Protein AF-A0A954M1B8-F1 (afdb_monomer)

Solvent-accessible surface area (backbone atoms only — not comparable to full-atom values): 6843 Å² total; per-residue (Å²): 72,53,75,23,82,66,20,70,67,53,46,51,56,76,68,43,84,83,59,50,71,68,54,52,50,54,51,50,54,61,41,53,68,53,57,78,86,70,94,72,97,75,63,84,101,57,91,77,56,72,48,76,48,77,56,68,34,34,38,36,34,25,51,74,86,40,78,68,49,71,44,70,39,71,30,57,44,36,91,85,68,85,80,86,82,87,82,84,90,75,93,84,86,87,87,75,92,84,80,86,84,85,133

Sequence (103 aa):
DKTGSMNLEVRAQRLDESLSEQQKAALAARLAEKQTSVDVDLKPGQWHHIRVRIQGDTMEAWVADKKVASLKSPGIAHPTKTSFGFTVNGDSIEFDNVQAFGI

Foldseek 3Di:
DCVAPVPPVLVVQVPDPPDDPVRVVVNVVVNVLVDDDFDDDDDPPDDWDKDWDDDQQKIWIDIPNHTGDIHGDNCSNPPPPPDDDDDDDDDDDDDDPDDDDDD

Mean predicted aligned error: 3.94 Å

Radius of gyration: 16.4 Å; Cα contacts (8 Å, |Δi|>4): 100; chains: 1; bounding box: 37×20×45 Å

Secondary structure (DSSP, 8-state):
-TTTTT-HHHHHHHH-TT--HHHHHHHHHHHHTT---------TTS---EEEEEETTEEEEEETTEEEEEEE-GGGS-TT---------SS-----S------

Structure (mmCIF, N/CA/C/O backbone):
data_AF-A0A954M1B8-F1
#
_entry.id   AF-A0A954M1B8-F1
#
loop_
_atom_site.group_PDB
_atom_site.id
_atom_site.type_symbol
_atom_site.label_atom_id
_atom_site.label_alt_id
_atom_site.label_comp_id
_atom_site.label_asym_id
_atom_site.label_entity_id
_atom_site.label_seq_id
_atom_site.pdbx_PDB_ins_code
_atom_site.Cartn_x
_atom_site.Cartn_y
_atom_site.Cartn_z
_atom_site.occupancy
_atom_site.B_iso_or_equiv
_atom_site.auth_seq_id
_atom_site.auth_comp_id
_atom_site.auth_asym_id
_atom_site.auth_atom_id
_atom_site.pdbx_PDB_model_num
ATOM 1 N N . ASP A 1 1 ? -6.232 2.676 4.139 1.00 83.19 1 ASP A N 1
ATOM 2 C CA . ASP A 1 1 ? -7.536 1.985 4.131 1.00 83.19 1 ASP A CA 1
ATOM 3 C C . ASP A 1 1 ? -8.492 2.689 5.095 1.00 83.19 1 ASP A C 1
ATOM 5 O O . ASP A 1 1 ? -8.106 2.916 6.240 1.00 83.19 1 ASP A O 1
ATOM 9 N N . LYS A 1 2 ? -9.702 3.056 4.640 1.00 90.12 2 LYS A N 1
ATOM 10 C CA . LYS A 1 2 ? -10.742 3.739 5.440 1.00 90.12 2 LYS A CA 1
ATOM 11 C C . LYS A 1 2 ? -11.390 2.860 6.522 1.00 90.12 2 LYS A C 1
ATOM 13 O O . LYS A 1 2 ? -11.988 3.401 7.443 1.00 90.12 2 LYS A O 1
ATOM 18 N N . THR A 1 3 ? -11.228 1.540 6.447 1.00 91.62 3 THR A N 1
ATOM 19 C CA . THR A 1 3 ? -11.602 0.590 7.515 1.00 91.62 3 THR A CA 1
ATOM 20 C C . THR A 1 3 ? -10.425 0.217 8.427 1.00 91.62 3 THR A C 1
ATOM 22 O O . THR A 1 3 ? -10.616 -0.430 9.453 1.00 91.62 3 THR A O 1
ATOM 25 N N . GLY A 1 4 ? -9.210 0.653 8.074 1.00 92.81 4 GLY A N 1
ATOM 26 C CA . GLY A 1 4 ? -7.980 0.447 8.837 1.00 92.81 4 GLY A CA 1
ATOM 27 C C . GLY A 1 4 ? -7.514 1.719 9.542 1.00 92.81 4 GLY A C 1
ATOM 28 O O . GLY A 1 4 ? -8.291 2.409 10.196 1.00 92.81 4 GLY A O 1
ATOM 29 N N . SER A 1 5 ? -6.234 2.060 9.386 1.00 92.00 5 SER A N 1
ATOM 30 C CA . SER A 1 5 ? -5.584 3.185 10.079 1.00 92.00 5 SER A CA 1
ATOM 31 C C . SER A 1 5 ? -6.198 4.567 9.815 1.00 92.00 5 SER A C 1
ATOM 33 O O . SER A 1 5 ? -5.995 5.472 10.620 1.00 92.00 5 SER A O 1
ATOM 35 N N . MET A 1 6 ? -6.946 4.746 8.716 1.00 90.19 6 MET A N 1
ATOM 36 C CA . MET A 1 6 ? -7.634 6.007 8.393 1.00 90.19 6 MET A CA 1
ATOM 37 C C . MET A 1 6 ? -9.025 6.125 9.043 1.00 90.19 6 MET A C 1
ATOM 39 O O . MET A 1 6 ? -9.693 7.139 8.845 1.00 90.19 6 MET A O 1
ATOM 43 N N . ASN A 1 7 ? -9.484 5.104 9.772 1.00 94.06 7 ASN A N 1
ATOM 44 C CA . ASN A 1 7 ? -10.724 5.149 10.542 1.00 94.06 7 ASN A CA 1
ATOM 45 C C . ASN A 1 7 ? -10.523 5.973 11.836 1.00 94.06 7 ASN A C 1
ATOM 47 O O . ASN A 1 7 ? -9.523 5.812 12.537 1.00 94.06 7 ASN A O 1
ATOM 51 N N . LEU A 1 8 ? -11.467 6.864 12.156 1.00 94.12 8 LEU A N 1
ATOM 52 C CA . LEU A 1 8 ? -11.353 7.770 13.307 1.00 94.12 8 LEU A CA 1
ATOM 53 C C . LEU A 1 8 ? -11.447 7.049 14.659 1.00 94.12 8 LEU A C 1
ATOM 55 O O . LEU A 1 8 ? -10.749 7.436 15.592 1.00 94.12 8 LEU A O 1
ATOM 59 N N . GLU A 1 9 ? -12.232 5.978 14.759 1.00 94.94 9 GLU A N 1
ATOM 60 C CA . GLU A 1 9 ? -12.329 5.153 15.970 1.00 94.94 9 GLU A CA 1
ATOM 61 C C . GLU A 1 9 ? -11.026 4.385 16.206 1.00 94.94 9 GLU A C 1
ATOM 63 O O . GLU A 1 9 ? -10.517 4.350 17.323 1.00 94.94 9 GLU A O 1
ATOM 68 N N . VAL A 1 10 ? -10.420 3.846 15.139 1.00 95.00 10 VAL A N 1
ATOM 69 C CA . VAL A 1 10 ? -9.073 3.246 15.203 1.00 95.00 10 VAL A CA 1
ATOM 70 C C . VAL A 1 10 ? -8.057 4.263 15.694 1.00 95.00 10 VAL A C 1
ATOM 72 O O . VAL A 1 10 ? -7.203 3.937 16.515 1.00 95.00 10 VAL A O 1
ATOM 75 N N . ARG A 1 11 ? -8.115 5.494 15.177 1.00 94.81 11 ARG A N 1
ATOM 76 C CA . ARG A 1 11 ? -7.217 6.559 15.620 1.00 94.81 11 ARG A CA 1
ATOM 77 C C . ARG A 1 11 ? -7.410 6.855 17.106 1.00 94.81 11 ARG A C 1
ATOM 79 O O . ARG A 1 11 ? -6.408 6.970 17.798 1.00 94.81 11 ARG A O 1
ATOM 86 N N . ALA A 1 12 ? -8.652 6.949 17.582 1.00 96.19 12 ALA A N 1
ATOM 87 C CA . ALA A 1 12 ? -8.949 7.160 18.997 1.00 96.19 12 ALA A CA 1
ATOM 88 C C . ALA A 1 12 ? -8.384 6.026 19.866 1.00 96.19 12 ALA A C 1
ATOM 90 O O . ALA A 1 12 ? -7.660 6.303 20.812 1.00 96.19 12 ALA A O 1
ATOM 91 N N . GLN A 1 13 ? -8.599 4.764 19.477 1.00 94.56 13 GLN A N 1
ATOM 92 C CA . GLN A 1 13 ? -8.035 3.604 20.178 1.00 94.56 13 GLN A CA 1
ATOM 93 C C . GLN A 1 13 ? -6.501 3.634 20.212 1.00 94.56 13 GLN A C 1
ATOM 95 O O . GLN A 1 13 ? -5.898 3.355 21.235 1.00 94.56 13 GLN A O 1
ATOM 100 N N . ARG A 1 14 ? -5.835 4.021 19.118 1.00 93.31 14 ARG A N 1
ATOM 101 C CA . ARG A 1 14 ? -4.363 4.119 19.088 1.00 93.31 14 ARG A CA 1
ATOM 102 C C . ARG A 1 14 ? -3.790 5.217 19.987 1.00 93.31 14 ARG A C 1
ATOM 104 O O . ARG A 1 14 ? -2.609 5.148 20.308 1.00 93.31 14 ARG A O 1
ATOM 111 N N . LEU A 1 15 ? -4.581 6.240 20.303 1.00 94.44 15 LEU A N 1
ATOM 112 C CA . LEU A 1 15 ? -4.197 7.345 21.187 1.00 94.44 15 LEU A CA 1
ATOM 113 C C . LEU A 1 15 ? -4.577 7.077 22.648 1.00 94.44 15 LEU A C 1
ATOM 115 O O . LEU A 1 15 ? -4.173 7.832 23.525 1.00 94.44 15 LEU A O 1
ATOM 119 N N . ASP A 1 16 ? -5.366 6.036 22.900 1.00 94.75 16 ASP A N 1
ATOM 120 C CA . ASP A 1 16 ? -5.810 5.670 24.233 1.00 94.75 16 ASP A CA 1
ATOM 121 C C . ASP A 1 16 ? -4.713 4.884 24.966 1.00 94.75 16 ASP A C 1
ATOM 123 O O . ASP A 1 16 ? -4.466 3.702 24.713 1.00 94.75 16 ASP A O 1
ATOM 127 N N . GLU A 1 17 ? -4.043 5.564 25.895 1.00 92.94 17 GLU A N 1
ATOM 128 C CA . GLU A 1 17 ? -2.990 4.988 26.734 1.00 92.94 17 GLU A CA 1
ATOM 129 C C . GLU A 1 17 ? -3.528 3.967 27.751 1.00 92.94 17 GLU A C 1
ATOM 131 O O . GLU A 1 17 ? -2.752 3.172 28.283 1.00 92.94 17 GLU A O 1
ATOM 136 N N . SER A 1 18 ? -4.846 3.945 27.996 1.00 95.06 18 SER A N 1
ATOM 137 C CA . SER A 1 18 ? -5.490 3.042 28.958 1.00 95.06 18 SER A CA 1
ATOM 138 C C . SER A 1 18 ? -5.754 1.635 28.415 1.00 95.06 18 SER A C 1
ATOM 140 O O . SER A 1 18 ? -6.126 0.741 29.179 1.00 95.06 18 SER A O 1
ATOM 142 N N . LEU A 1 19 ? -5.537 1.407 27.113 1.00 92.44 19 LEU A N 1
ATOM 143 C CA . LEU A 1 19 ? -5.709 0.086 26.518 1.00 92.44 19 LEU A CA 1
ATOM 144 C C . LEU A 1 19 ? -4.763 -0.934 27.154 1.00 92.44 19 LEU A C 1
ATOM 146 O O . LEU A 1 19 ? -3.546 -0.747 27.215 1.00 92.44 19 LEU A O 1
ATOM 150 N N . SER A 1 20 ? -5.329 -2.072 27.545 1.00 95.00 20 SER A N 1
ATOM 151 C CA . SER A 1 20 ? -4.542 -3.235 27.946 1.00 95.00 20 SER A CA 1
ATOM 152 C C . SER A 1 20 ? -3.686 -3.750 26.785 1.00 95.00 20 SER A C 1
ATOM 154 O O . SER A 1 20 ? -4.026 -3.590 25.609 1.00 95.00 20 SER A O 1
ATOM 156 N N . GLU A 1 21 ? -2.603 -4.455 27.106 1.00 94.00 21 GLU A N 1
ATOM 157 C CA . GLU A 1 21 ? -1.733 -5.078 26.099 1.00 94.00 21 GLU A CA 1
ATOM 158 C C . GLU A 1 21 ? -2.498 -6.037 25.174 1.00 94.00 21 GLU A C 1
ATOM 160 O O . GLU A 1 21 ? -2.245 -6.084 23.971 1.00 94.00 21 GLU A O 1
ATOM 165 N N . GLN A 1 22 ? -3.514 -6.733 25.698 1.00 94.94 22 GLN A N 1
ATOM 166 C CA . GLN A 1 22 ? -4.376 -7.599 24.895 1.00 94.94 22 GLN A CA 1
ATOM 167 C C . GLN A 1 22 ? -5.186 -6.805 23.857 1.00 94.94 22 GLN A C 1
ATOM 169 O O . GLN A 1 22 ? -5.298 -7.227 22.705 1.00 94.94 22 GLN A O 1
ATOM 174 N N . GLN A 1 23 ? -5.731 -5.646 24.237 1.00 94.38 23 GLN A N 1
ATOM 175 C CA . GLN A 1 23 ? -6.476 -4.780 23.318 1.00 94.38 23 GLN A CA 1
ATOM 176 C C . GLN A 1 23 ? -5.559 -4.156 22.263 1.00 94.38 23 GLN A C 1
ATOM 178 O O . GLN A 1 23 ? -5.927 -4.110 21.088 1.00 94.38 23 GLN A O 1
ATOM 183 N N . LYS A 1 24 ? -4.346 -3.739 22.651 1.00 94.62 24 LYS A N 1
ATOM 184 C CA . LYS A 1 24 ? -3.328 -3.248 21.708 1.00 94.62 24 LYS A CA 1
ATOM 185 C C . LYS A 1 24 ? -2.943 -4.327 20.694 1.00 94.62 24 LYS A C 1
ATOM 187 O O . LYS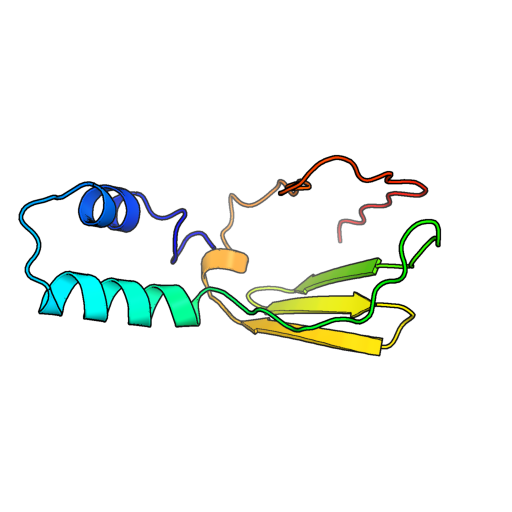 A 1 24 ? -2.907 -4.043 19.497 1.00 94.62 24 LYS A O 1
ATOM 192 N N . ALA A 1 25 ? -2.729 -5.564 21.144 1.00 95.38 25 ALA A N 1
ATOM 193 C CA . ALA A 1 25 ? -2.410 -6.692 20.271 1.00 95.38 25 ALA A CA 1
ATOM 194 C C . ALA A 1 25 ? -3.560 -7.025 19.304 1.00 95.38 25 ALA A C 1
ATOM 196 O O . ALA A 1 25 ? -3.326 -7.200 18.108 1.00 95.38 25 ALA A O 1
ATOM 197 N N . ALA A 1 26 ? -4.808 -7.043 19.787 1.00 95.25 26 ALA A N 1
ATOM 198 C CA . ALA A 1 26 ? -5.984 -7.267 18.943 1.00 95.25 26 ALA A CA 1
ATOM 199 C C . ALA A 1 26 ? -6.155 -6.162 17.885 1.00 95.25 26 ALA A C 1
ATOM 201 O O . ALA A 1 26 ? -6.442 -6.444 16.719 1.00 95.25 26 ALA A O 1
ATOM 202 N N . LEU A 1 27 ? -5.925 -4.902 18.268 1.00 95.31 27 LEU A N 1
ATOM 203 C CA . LEU A 1 27 ? -5.946 -3.772 17.343 1.00 95.31 27 LEU A CA 1
ATOM 204 C C . LEU A 1 27 ? -4.836 -3.884 16.291 1.00 95.31 27 LEU A C 1
ATOM 206 O O . LEU A 1 27 ? -5.099 -3.684 15.105 1.00 95.31 27 LEU A O 1
ATOM 210 N N . ALA A 1 28 ? -3.617 -4.236 16.702 1.00 94.81 28 ALA A N 1
ATOM 211 C CA . ALA A 1 28 ? -2.492 -4.434 15.794 1.00 94.81 28 ALA A CA 1
ATOM 212 C C . ALA A 1 28 ? -2.765 -5.562 14.786 1.00 94.81 28 ALA A C 1
ATOM 214 O O . ALA A 1 28 ? -2.553 -5.362 13.591 1.00 94.81 28 ALA A O 1
ATOM 215 N N . ALA A 1 29 ? -3.312 -6.696 15.238 1.00 95.12 29 ALA A N 1
ATOM 216 C CA . ALA A 1 29 ? -3.697 -7.807 14.369 1.00 95.12 29 ALA A CA 1
ATOM 217 C C . ALA A 1 29 ? -4.743 -7.374 13.330 1.00 95.12 29 ALA A C 1
ATOM 219 O O . ALA A 1 29 ? -4.552 -7.581 12.132 1.00 95.12 29 ALA A O 1
ATOM 220 N N . ARG A 1 30 ? -5.791 -6.656 13.763 1.00 94.19 30 ARG A N 1
ATOM 221 C CA . ARG A 1 30 ? -6.813 -6.121 12.850 1.00 94.19 30 ARG A CA 1
ATOM 222 C C . ARG A 1 30 ? -6.222 -5.170 11.812 1.00 94.19 30 ARG A C 1
ATOM 224 O O . ARG A 1 30 ? -6.666 -5.157 10.669 1.00 94.19 30 ARG A O 1
ATOM 231 N N . LEU A 1 31 ? -5.259 -4.335 12.205 1.00 94.94 31 LEU A N 1
ATOM 232 C CA . LEU A 1 31 ? -4.607 -3.391 11.296 1.00 94.94 31 LEU A CA 1
ATOM 233 C C . LEU A 1 31 ? -3.634 -4.072 10.337 1.00 94.94 31 LEU A C 1
ATOM 235 O O . LEU A 1 31 ? -3.516 -3.615 9.201 1.00 94.94 31 LEU A O 1
ATOM 239 N N . ALA A 1 32 ? -2.995 -5.164 10.756 1.00 94.81 32 ALA A N 1
ATOM 240 C CA . ALA A 1 32 ? -2.122 -5.955 9.899 1.00 94.81 32 ALA A CA 1
ATOM 241 C C . ALA A 1 32 ? -2.875 -6.516 8.683 1.00 94.81 32 ALA A C 1
ATOM 243 O O . ALA A 1 32 ? -2.339 -6.497 7.583 1.00 94.81 32 ALA A O 1
ATOM 244 N N . GLU A 1 33 ? -4.148 -6.891 8.836 1.00 94.38 33 GLU A N 1
ATOM 245 C CA . GLU A 1 33 ? -5.003 -7.329 7.720 1.00 94.38 33 GLU A CA 1
ATOM 246 C C . GLU A 1 33 ? -5.334 -6.214 6.711 1.00 94.38 33 GLU A C 1
ATOM 248 O O . GLU A 1 33 ? -5.821 -6.486 5.613 1.00 94.38 33 GLU A O 1
ATOM 253 N N . LYS A 1 34 ? -5.143 -4.941 7.084 1.00 95.25 34 LYS A N 1
ATOM 254 C CA . LYS A 1 34 ? -5.498 -3.764 6.266 1.00 95.25 34 LYS A CA 1
ATOM 255 C C . LYS A 1 34 ? -4.310 -3.178 5.508 1.00 95.25 34 LYS A C 1
ATOM 257 O O . LYS A 1 34 ? -4.410 -2.084 4.946 1.00 95.25 34 LYS A O 1
ATOM 262 N N . GLN A 1 35 ? -3.193 -3.892 5.507 1.00 93.75 35 GLN A N 1
ATOM 263 C CA . GLN A 1 35 ? -1.961 -3.522 4.832 1.00 93.75 35 GLN A CA 1
ATOM 264 C C . GLN A 1 35 ? -1.294 -4.763 4.241 1.00 93.75 35 GLN A C 1
ATOM 266 O O . GLN A 1 35 ? -1.549 -5.885 4.660 1.00 93.75 35 GLN A O 1
ATOM 271 N N . THR A 1 36 ? -0.428 -4.551 3.259 1.00 94.81 36 THR A N 1
ATOM 272 C CA . THR A 1 36 ? 0.465 -5.584 2.741 1.00 94.81 36 THR A CA 1
ATOM 273 C C . THR A 1 36 ? 1.835 -4.958 2.549 1.00 94.81 36 THR A C 1
ATOM 275 O O . THR A 1 36 ? 1.928 -3.815 2.098 1.00 94.81 36 THR A O 1
ATOM 278 N N . SER A 1 37 ? 2.878 -5.714 2.867 1.00 93.19 37 SER A N 1
ATOM 279 C CA . SER A 1 37 ? 4.270 -5.332 2.640 1.00 93.19 37 SER A CA 1
ATOM 280 C C . SER A 1 37 ? 4.966 -6.473 1.919 1.00 93.19 37 SER A C 1
ATOM 282 O O . SER A 1 37 ? 4.671 -7.640 2.172 1.00 93.19 37 SER A O 1
ATOM 284 N N . VAL A 1 38 ? 5.856 -6.131 0.998 1.00 93.31 38 VAL A N 1
ATOM 285 C CA . VAL A 1 38 ? 6.657 -7.090 0.242 1.00 93.31 38 VAL A CA 1
ATOM 286 C C . VAL A 1 38 ? 8.066 -6.540 0.127 1.00 93.31 38 VAL A C 1
ATOM 288 O O . VAL A 1 38 ? 8.244 -5.354 -0.158 1.00 93.31 38 VAL A O 1
ATOM 291 N N . ASP A 1 39 ? 9.049 -7.403 0.345 1.00 93.12 39 ASP A N 1
ATOM 292 C CA . ASP A 1 39 ? 10.441 -7.058 0.108 1.00 93.12 39 ASP A CA 1
ATOM 293 C C . ASP A 1 39 ? 10.703 -7.076 -1.397 1.00 93.12 39 ASP A C 1
ATOM 295 O O . ASP A 1 39 ? 10.439 -8.062 -2.092 1.00 93.12 39 ASP A O 1
ATOM 299 N N . VAL A 1 40 ? 11.203 -5.956 -1.909 1.00 90.12 40 VAL A N 1
ATOM 300 C CA . VAL A 1 40 ? 11.568 -5.785 -3.315 1.00 90.12 40 VAL A CA 1
ATOM 301 C C . VAL A 1 40 ? 13.019 -5.337 -3.398 1.00 90.12 40 VAL A C 1
ATOM 303 O O . VAL A 1 40 ? 13.438 -4.422 -2.694 1.00 90.12 40 VAL A O 1
ATOM 306 N N . ASP A 1 41 ? 13.788 -5.982 -4.270 1.00 89.69 41 ASP A N 1
ATOM 307 C CA . ASP A 1 41 ? 15.164 -5.579 -4.551 1.00 89.69 41 ASP A CA 1
ATOM 308 C C . ASP A 1 41 ? 15.158 -4.392 -5.523 1.00 89.69 41 ASP A C 1
ATOM 310 O O . ASP A 1 41 ? 15.058 -4.559 -6.742 1.00 89.69 41 ASP A O 1
ATOM 314 N N . LEU A 1 42 ? 15.198 -3.179 -4.968 1.00 89.50 42 LEU A N 1
ATOM 315 C CA . LEU A 1 42 ? 15.307 -1.933 -5.721 1.00 89.50 42 LEU A CA 1
ATOM 316 C C . LEU A 1 42 ? 16.717 -1.375 -5.565 1.00 89.50 42 LEU A C 1
ATOM 318 O O . LEU A 1 42 ? 17.163 -1.043 -4.468 1.00 89.50 42 LEU A O 1
ATOM 322 N N . LYS A 1 43 ? 17.418 -1.233 -6.687 1.00 90.38 43 LYS A N 1
ATOM 323 C CA . LYS A 1 43 ? 18.782 -0.705 -6.706 1.00 90.38 43 LYS A CA 1
ATOM 324 C C . LYS A 1 43 ? 18.771 0.828 -6.661 1.00 90.38 43 LYS A C 1
ATOM 326 O O . LYS A 1 43 ? 18.123 1.425 -7.527 1.00 90.38 43 LYS A O 1
ATOM 331 N N . PRO A 1 44 ? 19.500 1.465 -5.723 1.00 90.31 44 PRO A N 1
ATOM 332 C CA . PRO A 1 44 ? 19.677 2.914 -5.705 1.00 90.31 44 PRO A CA 1
ATOM 333 C C . PRO A 1 44 ? 20.303 3.439 -7.002 1.00 90.31 44 PRO A C 1
ATOM 335 O O . PRO A 1 44 ? 21.115 2.756 -7.630 1.00 90.31 44 PRO A O 1
ATOM 338 N N . GLY A 1 45 ? 19.928 4.657 -7.400 1.00 91.56 45 GLY A N 1
ATOM 339 C CA . GLY A 1 45 ? 20.429 5.296 -8.623 1.00 91.56 45 GLY A CA 1
ATOM 340 C C . GLY A 1 45 ? 19.924 4.666 -9.927 1.00 91.56 45 GLY A C 1
ATOM 341 O O . GLY A 1 45 ? 20.449 4.978 -10.993 1.00 91.56 45 GLY A O 1
ATOM 342 N N . GLN A 1 46 ? 18.930 3.774 -9.861 1.00 94.31 46 GLN A N 1
ATOM 343 C CA . GLN A 1 46 ? 18.292 3.170 -11.030 1.00 94.31 46 GLN A CA 1
ATOM 344 C C . GLN A 1 46 ? 16.812 3.536 -11.076 1.00 94.31 46 GLN A C 1
ATOM 346 O O . GLN A 1 46 ? 16.123 3.506 -10.057 1.00 94.31 46 GLN A O 1
ATOM 351 N N . TRP A 1 47 ? 16.321 3.843 -12.276 1.00 95.44 47 TRP A N 1
ATOM 352 C CA . TRP A 1 47 ? 14.896 4.028 -12.517 1.00 95.44 47 TRP A CA 1
ATOM 353 C C . TRP A 1 47 ? 14.178 2.680 -12.518 1.00 95.44 47 TRP A C 1
ATOM 355 O O . TRP A 1 47 ? 14.583 1.750 -13.217 1.00 95.44 47 TRP A O 1
ATOM 365 N N . HIS A 1 48 ? 13.080 2.597 -11.769 1.00 94.81 48 HIS A N 1
ATOM 366 C CA . HIS A 1 48 ? 12.211 1.422 -11.708 1.00 94.81 48 HIS A CA 1
ATOM 367 C C . HIS A 1 48 ? 10.800 1.802 -12.146 1.00 94.81 48 HIS A C 1
ATOM 369 O O . HIS A 1 48 ? 10.278 2.838 -11.740 1.00 94.81 48 HIS A O 1
ATOM 375 N N . HIS A 1 49 ? 10.160 0.953 -12.952 1.00 96.12 49 HIS A N 1
ATOM 376 C CA . HIS A 1 49 ? 8.773 1.169 -13.359 1.00 96.12 49 HIS A CA 1
ATOM 377 C C . HIS A 1 49 ? 7.820 0.551 -12.335 1.00 96.12 49 HIS A C 1
ATOM 379 O O . HIS A 1 49 ? 7.853 -0.664 -12.110 1.00 96.12 49 HIS A O 1
ATOM 385 N N . ILE A 1 50 ? 6.950 1.379 -11.752 1.00 95.50 50 ILE A N 1
ATOM 386 C CA . ILE A 1 50 ? 5.936 0.962 -10.782 1.00 95.50 50 ILE A CA 1
ATOM 387 C C . ILE A 1 50 ? 4.552 1.222 -11.365 1.00 95.50 50 ILE A C 1
ATOM 389 O O . ILE A 1 50 ? 4.256 2.318 -11.833 1.00 95.50 50 ILE A O 1
ATOM 393 N N . ARG A 1 51 ? 3.678 0.221 -11.268 1.00 96.31 51 ARG A N 1
ATOM 394 C CA . ARG A 1 51 ? 2.253 0.362 -11.574 1.00 96.31 51 ARG A CA 1
ATOM 395 C C . ARG A 1 51 ? 1.444 -0.014 -10.346 1.00 96.31 51 ARG A C 1
ATOM 397 O O . ARG A 1 51 ? 1.717 -1.032 -9.716 1.00 96.31 51 ARG A O 1
ATOM 404 N N . VAL A 1 52 ? 0.415 0.769 -10.048 1.00 95.75 52 VAL A N 1
ATOM 405 C CA . VAL A 1 52 ? -0.602 0.439 -9.045 1.00 95.75 52 VAL A CA 1
ATOM 406 C C . VAL A 1 52 ? -1.958 0.445 -9.731 1.00 95.75 52 VAL A C 1
ATOM 408 O O . VAL A 1 52 ? -2.265 1.361 -10.492 1.00 95.75 52 VAL A O 1
ATOM 411 N N . ARG A 1 53 ? -2.775 -0.575 -9.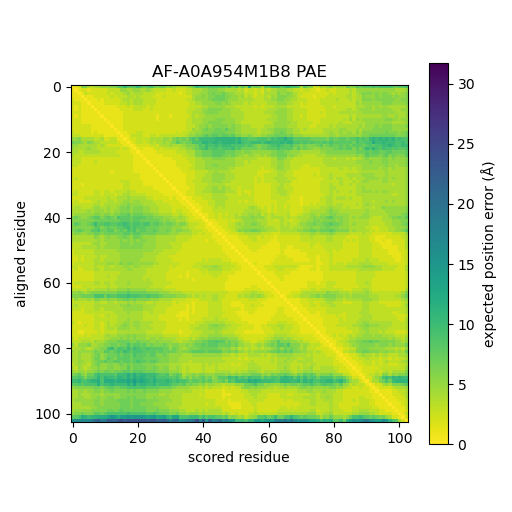468 1.00 95.31 53 ARG A N 1
ATOM 412 C CA . ARG A 1 53 ? -4.153 -0.656 -9.959 1.00 95.31 53 ARG A CA 1
ATOM 413 C C . ARG A 1 53 ? -5.088 -0.818 -8.779 1.00 95.31 53 ARG A C 1
ATOM 415 O O . ARG A 1 53 ? -4.873 -1.689 -7.941 1.00 95.31 53 ARG A O 1
ATOM 422 N N . ILE A 1 54 ? -6.135 -0.004 -8.750 1.00 93.81 54 ILE A N 1
ATOM 423 C CA . ILE A 1 54 ? -7.231 -0.124 -7.793 1.00 93.81 54 ILE A CA 1
ATOM 424 C C . ILE A 1 54 ? -8.486 -0.481 -8.582 1.00 93.81 54 ILE A C 1
ATOM 426 O O . ILE A 1 54 ? -8.851 0.234 -9.511 1.00 93.81 54 ILE A O 1
ATOM 430 N N . GLN A 1 55 ? -9.133 -1.583 -8.217 1.00 93.75 55 GLN A N 1
ATOM 431 C CA . GLN A 1 55 ? -10.399 -2.013 -8.796 1.00 93.75 55 GLN A CA 1
ATOM 432 C C . GLN A 1 55 ? -11.333 -2.449 -7.668 1.00 93.75 55 GLN A C 1
ATOM 434 O O . GLN A 1 55 ? -11.108 -3.469 -7.016 1.00 93.75 55 GLN A O 1
ATOM 439 N N . GLY A 1 56 ? -12.375 -1.652 -7.425 1.00 93.94 56 GLY A N 1
ATOM 440 C CA . GLY A 1 56 ? -13.270 -1.853 -6.290 1.00 93.94 56 GLY A CA 1
ATOM 441 C C . GLY A 1 56 ? -12.502 -1.839 -4.967 1.00 93.94 56 GLY A C 1
ATOM 442 O O . GLY A 1 56 ? -11.872 -0.845 -4.612 1.00 93.94 56 GLY A O 1
ATOM 443 N N . ASP A 1 57 ? -12.557 -2.952 -4.240 1.00 96.12 57 ASP A N 1
ATOM 444 C CA . ASP A 1 57 ? -11.920 -3.137 -2.932 1.00 96.12 57 ASP A CA 1
ATOM 445 C C . ASP A 1 57 ? -10.511 -3.741 -3.015 1.00 96.12 57 ASP A C 1
ATOM 447 O O . ASP A 1 57 ? -9.902 -4.034 -1.987 1.00 96.12 57 ASP A O 1
ATOM 451 N N . THR A 1 58 ? -9.987 -3.943 -4.224 1.00 96.88 58 THR A N 1
ATOM 452 C CA . THR A 1 58 ? -8.706 -4.610 -4.456 1.00 96.88 58 THR A CA 1
ATOM 453 C C . THR A 1 58 ? -7.679 -3.626 -5.005 1.00 96.88 58 THR A C 1
ATOM 455 O O . THR A 1 58 ? -7.940 -2.894 -5.959 1.00 96.88 58 THR A O 1
ATOM 458 N N . MET A 1 59 ? -6.492 -3.623 -4.403 1.00 96.19 59 MET A N 1
ATOM 459 C CA . MET A 1 59 ? -5.318 -2.879 -4.845 1.00 96.19 59 MET A CA 1
ATOM 460 C C . MET A 1 59 ? -4.191 -3.857 -5.159 1.00 96.19 59 MET A C 1
ATOM 462 O O . MET A 1 59 ? -3.849 -4.700 -4.335 1.00 96.19 59 MET A O 1
ATOM 466 N N . GLU A 1 60 ? -3.586 -3.717 -6.328 1.00 97.56 60 GLU A N 1
ATOM 467 C CA . GLU A 1 60 ? -2.453 -4.523 -6.772 1.00 97.56 60 GLU A CA 1
ATOM 468 C C . GLU A 1 60 ? -1.290 -3.610 -7.168 1.00 97.56 60 GLU A C 1
ATOM 470 O O . GLU A 1 60 ? -1.506 -2.502 -7.670 1.00 97.5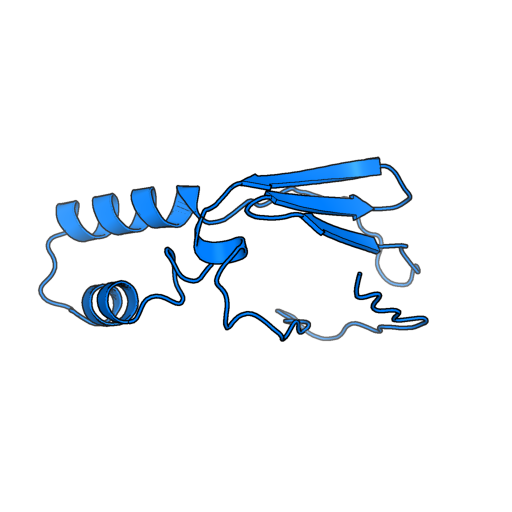6 60 GLU A O 1
ATOM 475 N N . ALA A 1 61 ? -0.062 -4.082 -6.956 1.00 97.25 61 ALA A N 1
ATOM 476 C CA . ALA A 1 61 ? 1.156 -3.365 -7.312 1.00 97.25 61 ALA A CA 1
ATOM 477 C C . ALA A 1 61 ? 2.093 -4.239 -8.152 1.00 97.25 61 ALA A C 1
ATOM 479 O O . ALA A 1 61 ? 2.224 -5.447 -7.920 1.00 97.25 61 ALA A O 1
ATOM 480 N N . TRP A 1 62 ? 2.770 -3.605 -9.107 1.00 97.56 62 TRP A N 1
ATOM 481 C CA . TRP A 1 62 ? 3.766 -4.215 -9.978 1.00 97.56 62 TRP A CA 1
ATOM 482 C C . TRP A 1 62 ? 5.061 -3.410 -9.963 1.00 97.56 62 TRP A C 1
ATOM 484 O O . TRP A 1 62 ? 5.019 -2.180 -9.954 1.00 97.56 62 TRP A O 1
ATOM 494 N N . VAL A 1 63 ? 6.184 -4.119 -10.047 1.00 96.12 63 VAL A N 1
ATOM 495 C CA . VAL A 1 63 ? 7.522 -3.563 -10.287 1.00 96.12 63 VAL A CA 1
ATOM 496 C C . VAL A 1 63 ? 8.089 -4.267 -11.513 1.00 96.12 63 VAL A C 1
ATOM 498 O O . VAL A 1 63 ? 8.088 -5.499 -11.556 1.00 96.12 63 VAL A O 1
ATOM 501 N N . ALA A 1 64 ? 8.532 -3.505 -12.517 1.00 91.81 64 ALA A N 1
ATOM 502 C CA . ALA A 1 64 ? 9.037 -4.047 -13.787 1.00 91.81 64 ALA A CA 1
ATOM 503 C C . ALA A 1 64 ? 8.095 -5.121 -14.383 1.00 91.81 64 ALA A C 1
ATOM 505 O O . ALA A 1 64 ? 8.503 -6.243 -14.681 1.00 91.81 64 ALA A O 1
ATOM 506 N N . ASP A 1 65 ? 6.799 -4.790 -14.447 1.00 91.44 65 ASP A N 1
ATOM 507 C CA . ASP A 1 65 ? 5.689 -5.637 -14.917 1.00 91.44 65 ASP A CA 1
ATOM 508 C C . ASP A 1 65 ? 5.409 -6.932 -14.137 1.00 91.44 65 ASP A C 1
ATOM 510 O O . ASP A 1 65 ? 4.426 -7.625 -14.418 1.00 91.44 65 ASP A O 1
ATOM 514 N N . LYS A 1 66 ? 6.173 -7.233 -13.086 1.00 94.69 66 LYS A N 1
ATOM 515 C CA . LYS A 1 66 ? 5.908 -8.368 -12.194 1.00 94.69 66 LYS A CA 1
ATOM 516 C C . LYS A 1 66 ? 4.998 -7.932 -11.060 1.00 94.69 66 LYS A C 1
ATOM 518 O O . LYS A 1 66 ? 5.277 -6.942 -10.390 1.00 94.69 66 LYS A O 1
ATOM 523 N N . LYS A 1 67 ? 3.906 -8.669 -10.831 1.00 97.00 67 LYS A N 1
ATOM 524 C CA . LYS A 1 67 ? 3.018 -8.403 -9.693 1.00 97.00 67 LYS A CA 1
ATOM 525 C C . LYS A 1 67 ? 3.761 -8.735 -8.403 1.00 97.00 67 LYS A C 1
ATOM 527 O O . LYS A 1 67 ? 4.159 -9.882 -8.224 1.00 97.00 67 LYS A O 1
ATOM 532 N N . VAL A 1 68 ? 3.925 -7.747 -7.529 1.00 97.62 68 VAL A N 1
ATOM 533 C CA . VAL A 1 68 ? 4.664 -7.894 -6.264 1.00 97.62 68 VAL A CA 1
ATOM 534 C C . VAL A 1 68 ? 3.744 -7.913 -5.049 1.00 97.62 68 VAL A C 1
ATOM 536 O O . VAL A 1 68 ? 4.078 -8.531 -4.048 1.00 97.62 68 VAL A O 1
ATOM 539 N N . ALA A 1 69 ? 2.570 -7.280 -5.126 1.00 97.44 69 ALA A N 1
ATOM 540 C CA . ALA A 1 69 ? 1.642 -7.223 -4.002 1.00 97.44 69 ALA A CA 1
ATOM 541 C C . ALA A 1 69 ? 0.180 -7.167 -4.453 1.00 97.44 69 ALA A C 1
ATOM 543 O O . ALA A 1 69 ? -0.141 -6.696 -5.548 1.00 97.44 69 ALA A O 1
ATOM 544 N N . SER A 1 70 ? -0.704 -7.631 -3.572 1.00 97.31 70 SER A N 1
ATOM 545 C CA . SER A 1 70 ? -2.155 -7.516 -3.694 1.00 97.31 70 SER A CA 1
ATOM 546 C C . SER A 1 70 ? -2.761 -7.372 -2.303 1.00 97.31 70 SER A C 1
ATOM 548 O O . SER A 1 70 ? -2.426 -8.134 -1.402 1.00 97.31 70 SER A O 1
ATOM 550 N N . LEU A 1 71 ? -3.684 -6.432 -2.141 1.00 97.56 71 LEU A N 1
ATOM 551 C CA . LEU A 1 71 ? -4.439 -6.209 -0.916 1.00 97.56 71 LEU A CA 1
ATOM 552 C C . LEU A 1 71 ? -5.914 -6.060 -1.266 1.00 97.56 71 LEU A C 1
ATOM 554 O O . LEU A 1 71 ? -6.279 -5.197 -2.063 1.00 97.56 71 LEU A O 1
ATOM 558 N N . LYS A 1 72 ? -6.762 -6.866 -0.631 1.00 96.50 72 LYS A N 1
ATOM 559 C CA . LYS A 1 72 ? -8.213 -6.712 -0.700 1.00 96.50 72 LYS A CA 1
ATOM 560 C C . LYS A 1 72 ? -8.719 -6.164 0.626 1.00 96.50 72 LYS A C 1
ATOM 562 O O . LYS A 1 72 ? -8.537 -6.799 1.661 1.00 96.50 72 LYS A O 1
ATOM 567 N N . SER A 1 73 ? -9.345 -4.993 0.604 1.00 95.56 73 SER A N 1
ATOM 568 C CA . SER A 1 73 ? -9.980 -4.417 1.784 1.00 95.56 73 SER A CA 1
ATOM 569 C C . SER A 1 73 ? -11.153 -3.497 1.426 1.00 95.56 73 SER A C 1
ATOM 571 O O . SER A 1 73 ? -10.987 -2.600 0.594 1.00 95.56 73 SER A O 1
ATOM 573 N N . PRO A 1 74 ? -12.312 -3.621 2.104 1.00 93.81 74 PRO A N 1
ATOM 574 C CA . PRO A 1 74 ? -13.498 -2.815 1.810 1.00 93.81 74 PRO A CA 1
ATOM 575 C C . PRO A 1 74 ? -13.254 -1.303 1.821 1.00 93.81 74 PRO A C 1
ATOM 577 O O . PRO A 1 74 ? -13.818 -0.575 1.009 1.00 93.81 74 PRO A O 1
ATOM 580 N N . GLY A 1 75 ? -12.385 -0.799 2.704 1.00 93.31 75 GLY A N 1
ATOM 581 C CA . GLY A 1 75 ? -12.118 0.638 2.778 1.00 93.31 75 GLY A CA 1
ATOM 582 C C . GLY A 1 75 ? -11.181 1.177 1.692 1.00 93.31 75 GLY A C 1
ATOM 583 O O . GLY A 1 75 ? -10.861 2.369 1.721 1.00 93.31 75 GLY A O 1
ATOM 584 N N . ILE A 1 76 ? -10.740 0.343 0.742 1.00 94.31 76 ILE A N 1
ATOM 585 C CA . ILE A 1 76 ? -10.136 0.785 -0.526 1.00 94.31 76 ILE A CA 1
ATOM 586 C C . ILE A 1 76 ? -11.228 1.305 -1.471 1.00 94.31 76 ILE A C 1
ATOM 588 O O . ILE A 1 76 ? -11.048 2.375 -2.046 1.00 94.31 76 ILE A O 1
ATOM 592 N N . ALA A 1 77 ? -12.383 0.634 -1.533 1.00 93.38 77 ALA A N 1
ATOM 593 C CA . ALA A 1 77 ? -13.532 0.997 -2.371 1.00 93.38 77 ALA A CA 1
ATOM 594 C C . ALA A 1 77 ? -14.365 2.173 -1.822 1.00 93.38 77 ALA A C 1
ATOM 596 O O . ALA A 1 77 ? -15.506 2.379 -2.231 1.00 93.38 77 ALA A O 1
ATOM 597 N N . HIS A 1 78 ? -13.853 2.907 -0.831 1.00 91.19 78 HIS A N 1
ATOM 598 C CA . HIS A 1 78 ? -14.646 3.905 -0.122 1.00 91.19 78 HIS A CA 1
ATOM 599 C C . HIS A 1 78 ? -15.048 5.063 -1.063 1.00 91.19 78 HIS A C 1
ATOM 601 O O . HIS A 1 78 ? -14.154 5.651 -1.674 1.00 91.19 78 HIS A O 1
ATOM 607 N N . PRO A 1 79 ? -16.330 5.483 -1.119 1.00 87.56 79 PRO A N 1
ATOM 608 C CA . PRO A 1 79 ? -16.824 6.444 -2.119 1.00 87.56 79 PRO A CA 1
ATOM 609 C C . PRO A 1 79 ? -16.086 7.788 -2.160 1.00 87.56 79 PRO A C 1
ATOM 611 O O . PRO A 1 79 ? -15.957 8.412 -3.204 1.00 87.56 79 PRO A O 1
ATOM 614 N N . THR A 1 80 ? -15.581 8.246 -1.014 1.00 87.38 80 THR A N 1
ATOM 615 C CA . THR A 1 80 ? -14.862 9.527 -0.897 1.00 87.38 80 THR A CA 1
ATOM 616 C C . THR A 1 80 ? -13.351 9.424 -1.121 1.00 87.38 80 THR A C 1
ATOM 618 O O . THR A 1 80 ? -12.629 10.402 -0.926 1.00 87.38 80 THR A O 1
ATOM 621 N N .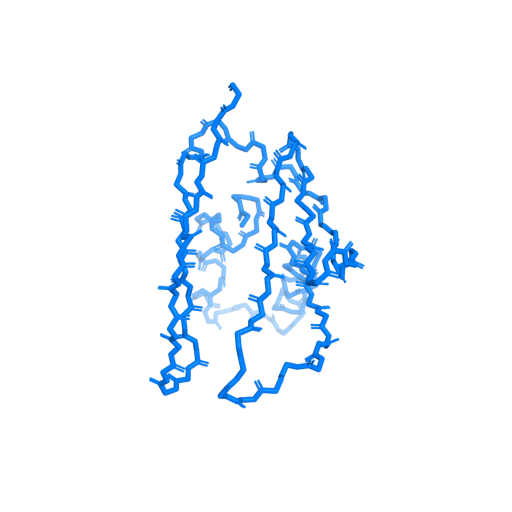 LYS A 1 81 ? -12.822 8.246 -1.475 1.00 84.19 81 LYS A N 1
ATOM 622 C CA . LYS A 1 81 ? -11.389 8.062 -1.723 1.00 84.19 81 LYS A CA 1
ATOM 623 C C . LYS A 1 81 ? -11.056 8.441 -3.170 1.00 84.19 81 LYS A C 1
ATOM 625 O O . LYS A 1 81 ? -10.993 7.588 -4.042 1.00 84.19 81 LYS A O 1
ATOM 630 N N . THR A 1 82 ? -10.794 9.725 -3.390 1.00 84.69 82 THR A N 1
ATOM 631 C CA . THR A 1 82 ? -10.493 10.296 -4.718 1.00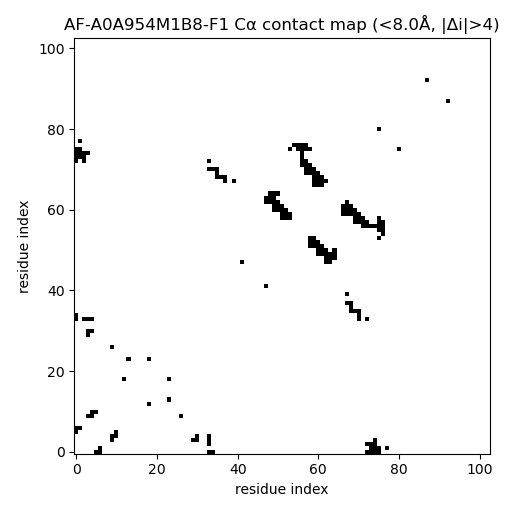 84.69 82 THR A CA 1
ATOM 632 C C . THR A 1 82 ? -9.033 10.712 -4.894 1.00 84.69 82 THR A C 1
ATOM 634 O O . THR A 1 82 ? -8.629 11.110 -5.981 1.00 84.69 82 THR A O 1
ATOM 637 N N . SER A 1 83 ? -8.224 10.613 -3.837 1.00 87.00 83 SER A N 1
ATOM 638 C CA . SER A 1 83 ? -6.824 11.041 -3.844 1.00 87.00 83 SER A CA 1
ATOM 639 C C . SER A 1 83 ? -5.861 9.874 -3.630 1.00 87.00 83 SER A C 1
ATOM 641 O O . SER A 1 83 ? -6.122 8.939 -2.854 1.00 87.00 83 SER A O 1
ATOM 643 N N . PHE A 1 84 ? -4.705 9.984 -4.278 1.00 89.25 84 PHE A N 1
ATOM 644 C CA . PHE A 1 84 ? -3.502 9.213 -3.995 1.00 89.25 84 PHE A CA 1
ATOM 645 C C . PHE A 1 84 ? -2.340 10.181 -3.753 1.00 89.25 84 PHE A C 1
ATOM 647 O O . PHE A 1 84 ? -2.411 11.355 -4.107 1.00 89.25 84 PHE A O 1
ATOM 654 N N . GLY A 1 85 ? -1.292 9.690 -3.108 1.00 90.44 85 GLY A N 1
ATOM 655 C CA . GLY A 1 85 ? -0.091 10.463 -2.844 1.00 90.44 85 GLY A CA 1
ATOM 656 C C . GLY A 1 85 ? 1.070 9.532 -2.548 1.00 90.44 85 GLY A C 1
ATOM 657 O O . GLY A 1 85 ? 0.867 8.359 -2.226 1.00 90.44 85 GLY A O 1
ATOM 658 N N . PHE A 1 86 ? 2.276 10.071 -2.665 1.00 91.25 86 PHE A N 1
ATOM 659 C CA . PHE A 1 86 ? 3.504 9.368 -2.337 1.00 91.25 86 PHE A CA 1
ATOM 660 C C . PHE A 1 86 ? 3.896 9.691 -0.899 1.00 91.25 86 PHE A C 1
ATOM 662 O O . PHE A 1 86 ? 3.822 10.839 -0.463 1.00 91.25 86 PHE A O 1
ATOM 669 N N . THR A 1 87 ? 4.300 8.673 -0.150 1.00 90.44 87 THR A N 1
ATOM 670 C CA . THR A 1 87 ? 4.896 8.846 1.174 1.00 90.44 87 THR A CA 1
ATOM 671 C C . THR A 1 87 ? 6.341 8.399 1.087 1.00 90.44 87 THR A C 1
ATOM 673 O O . THR A 1 87 ? 6.611 7.272 0.679 1.00 90.44 87 THR A O 1
ATOM 676 N N . VAL A 1 88 ? 7.255 9.291 1.457 1.00 89.19 88 VAL A N 1
ATOM 677 C CA . VAL A 1 88 ? 8.694 9.035 1.464 1.00 89.19 88 VAL A CA 1
ATOM 678 C C . VAL A 1 88 ? 9.119 8.887 2.913 1.00 89.19 88 VAL A C 1
ATOM 680 O O . VAL A 1 88 ? 9.020 9.833 3.689 1.00 89.19 88 VAL A O 1
ATOM 683 N N . ASN A 1 89 ? 9.555 7.685 3.272 1.00 82.81 89 ASN A N 1
ATOM 684 C CA . ASN A 1 89 ? 10.156 7.404 4.568 1.00 82.81 89 ASN A CA 1
ATOM 685 C C . ASN A 1 89 ? 11.660 7.208 4.319 1.00 82.81 89 ASN A C 1
ATOM 687 O O . ASN A 1 89 ? 12.063 6.124 3.908 1.00 82.81 89 ASN A O 1
ATOM 691 N N . GLY A 1 90 ? 12.468 8.260 4.468 1.00 82.44 90 GLY A N 1
ATOM 692 C CA . GLY A 1 90 ? 13.905 8.237 4.163 1.00 82.44 90 GLY A CA 1
ATOM 693 C C . GLY A 1 90 ? 14.417 9.571 3.616 1.00 82.44 90 GLY A C 1
ATOM 694 O O . GLY A 1 90 ? 13.721 10.579 3.722 1.00 82.44 90 GLY A O 1
ATOM 695 N N . ASP A 1 91 ? 15.618 9.556 3.033 1.00 83.56 91 ASP A N 1
ATOM 696 C CA . ASP A 1 91 ? 16.334 10.771 2.618 1.00 83.56 91 ASP A CA 1
ATOM 697 C C . ASP A 1 91 ? 15.737 11.421 1.363 1.00 83.56 91 ASP A C 1
ATOM 699 O O . ASP A 1 91 ? 15.260 12.555 1.406 1.00 83.56 91 ASP A O 1
ATOM 703 N N . SER A 1 92 ? 15.762 10.719 0.226 1.00 87.00 92 SER A N 1
ATOM 704 C CA . SER A 1 92 ? 15.280 11.254 -1.047 1.00 87.00 92 SER A CA 1
ATOM 705 C C . SER A 1 92 ? 14.778 10.162 -1.989 1.00 87.00 92 SER A C 1
ATOM 707 O O . SER A 1 92 ? 15.202 9.007 -1.942 1.00 87.00 92 SER A O 1
ATOM 709 N N . ILE A 1 93 ? 13.839 10.544 -2.852 1.00 91.25 93 ILE A N 1
ATOM 710 C CA . ILE A 1 93 ? 13.337 9.734 -3.961 1.00 91.25 93 ILE A CA 1
ATOM 711 C C . ILE A 1 93 ? 12.942 10.673 -5.099 1.00 91.25 93 ILE A C 1
ATOM 713 O O . ILE A 1 93 ? 12.430 11.770 -4.860 1.00 91.25 93 ILE A O 1
ATOM 717 N N . GLU A 1 94 ? 13.170 10.236 -6.330 1.00 93.69 94 GLU A N 1
ATOM 718 C CA . GLU A 1 94 ? 12.775 10.957 -7.534 1.00 93.69 94 GLU A CA 1
ATOM 719 C C . GLU A 1 94 ? 11.605 10.229 -8.198 1.00 93.69 94 GLU A C 1
ATOM 721 O O . GLU A 1 94 ? 11.586 9.000 -8.289 1.00 93.69 94 GLU A O 1
ATOM 726 N N . PHE A 1 95 ? 10.614 10.994 -8.653 1.00 94.88 95 PHE A N 1
ATOM 727 C CA . PHE A 1 95 ? 9.480 10.486 -9.419 1.00 94.88 95 PHE A CA 1
ATOM 728 C C . PHE A 1 95 ? 9.462 11.185 -10.773 1.00 94.88 95 PHE A C 1
ATOM 730 O O . PHE A 1 95 ? 9.491 12.412 -10.828 1.00 94.88 95 PHE A O 1
ATOM 737 N N . ASP A 1 96 ? 9.360 10.410 -11.846 1.00 96.81 96 ASP A N 1
ATOM 738 C CA . ASP A 1 96 ? 9.200 10.921 -13.204 1.00 96.81 96 ASP A CA 1
ATOM 739 C C . ASP A 1 96 ? 8.164 10.078 -13.961 1.00 96.81 96 ASP A C 1
ATOM 741 O O . ASP A 1 96 ? 7.872 8.941 -13.580 1.00 96.81 96 ASP A O 1
ATOM 745 N N . ASN A 1 97 ? 7.581 10.646 -15.018 1.00 96.62 97 ASN A N 1
ATOM 746 C CA . ASN A 1 97 ? 6.561 10.015 -15.863 1.00 96.62 97 ASN A CA 1
ATOM 747 C C . ASN A 1 97 ? 5.332 9.514 -15.082 1.00 96.62 97 ASN A C 1
ATOM 749 O O . ASN A 1 97 ? 4.741 8.482 -15.407 1.00 96.62 97 ASN A O 1
ATOM 753 N N . VAL A 1 98 ? 4.927 10.252 -14.043 1.00 96.56 98 VAL A N 1
ATOM 754 C CA . VAL A 1 98 ? 3.744 9.917 -13.244 1.00 96.56 98 VAL A CA 1
ATOM 755 C C . VAL A 1 98 ? 2.484 10.133 -14.076 1.00 96.56 98 VAL A C 1
ATOM 757 O O . VAL A 1 98 ? 2.174 11.248 -14.491 1.00 96.56 98 VAL A O 1
ATOM 760 N N . GLN A 1 99 ? 1.727 9.059 -14.273 1.00 95.06 99 GLN 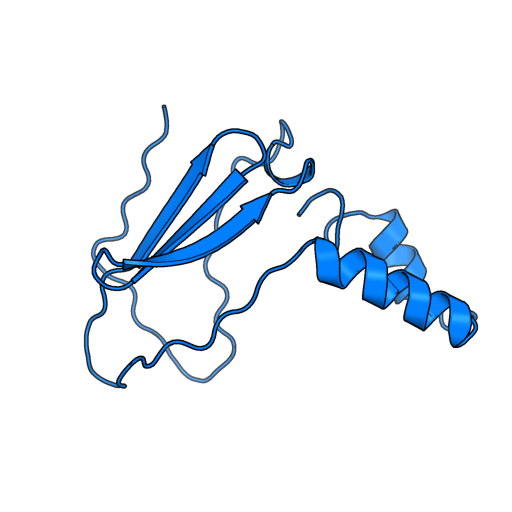A N 1
ATOM 761 C CA . GLN A 1 99 ? 0.442 9.082 -14.960 1.00 95.06 99 GLN A CA 1
ATOM 762 C C . GLN A 1 99 ? -0.631 8.459 -14.071 1.00 95.06 99 GLN A C 1
ATOM 764 O O . GLN A 1 99 ? -0.416 7.422 -13.444 1.00 95.06 99 GLN A O 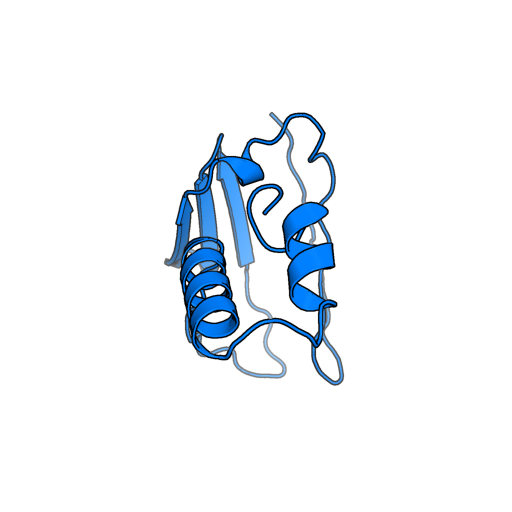1
ATOM 769 N N . ALA A 1 100 ? -1.800 9.093 -14.031 1.00 93.25 100 ALA A N 1
ATOM 770 C CA . ALA A 1 100 ? -2.969 8.587 -13.332 1.00 93.25 100 ALA A CA 1
ATOM 771 C C . ALA A 1 100 ? -4.150 8.557 -14.296 1.00 93.25 100 ALA A C 1
ATOM 773 O O . ALA A 1 100 ? -4.467 9.557 -14.938 1.00 93.25 100 ALA A O 1
ATOM 774 N N . PHE A 1 101 ? -4.796 7.401 -14.373 1.00 90.88 101 PHE A N 1
ATOM 775 C CA . PHE A 1 101 ? -5.940 7.173 -15.240 1.00 90.88 101 PHE A CA 1
ATOM 776 C C . PHE A 1 101 ? -7.149 6.863 -14.362 1.00 90.88 101 PHE A C 1
ATOM 778 O O . PHE A 1 101 ? -7.089 5.973 -13.512 1.00 90.88 101 PHE A O 1
ATOM 785 N N . GLY A 1 102 ? -8.224 7.623 -14.550 1.00 83.56 102 GLY A N 1
ATOM 786 C CA . GLY A 1 102 ? -9.553 7.267 -14.064 1.00 83.56 102 GLY A CA 1
ATOM 787 C C . GLY A 1 102 ? -10.320 6.550 -15.170 1.00 83.56 102 GLY A C 1
ATOM 788 O O . GLY A 1 102 ? -10.085 6.827 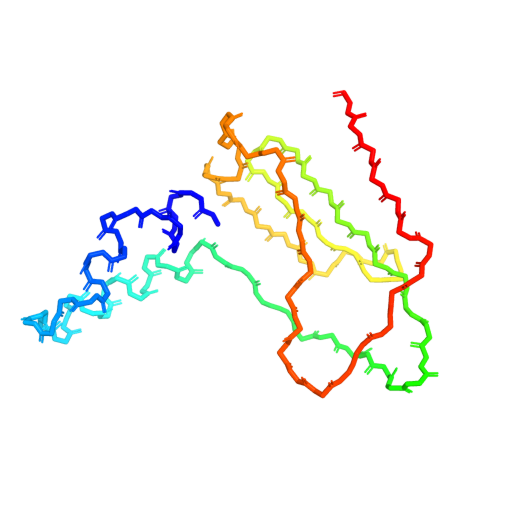-16.347 1.00 83.56 102 GLY A O 1
ATOM 789 N N . ILE A 1 103 ? -11.201 5.630 -14.786 1.00 63.00 103 ILE A N 1
ATOM 790 C CA . ILE A 1 103 ? -12.215 5.045 -15.672 1.00 63.00 103 ILE A CA 1
ATOM 791 C C . ILE A 1 103 ? -13.530 5.764 -15.391 1.00 63.00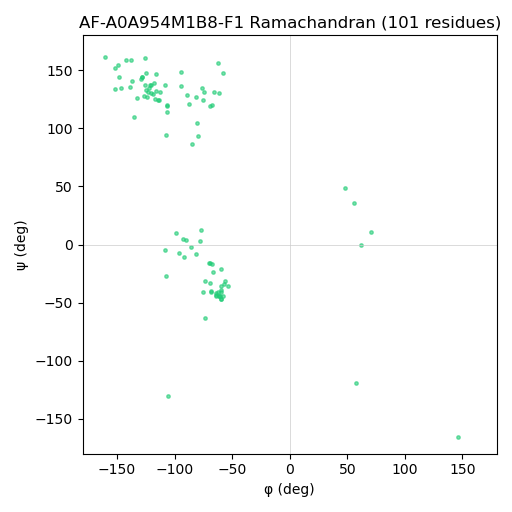 103 ILE A C 1
ATOM 793 O O . ILE A 1 103 ? -13.801 5.983 -14.187 1.00 63.00 103 ILE A O 1
#

pLDDT: mean 92.79, std 4.63, range [63.0, 97.62]

Nearest PDB structures (foldseek):
  4qvs-assembly1_A-2  TM=5.371E-01  e=1.327E-02  Acetivibrio thermocellus ATCC 27405
  8d8o-assembly1_A  TM=8.167E-01  e=3.770E-01  Homo sapiens
  7kdd-assembly1_C  TM=4.100E-01  e=2.715E-01  Human herpesvirus 5 strain Towne
  8xgc-assembly1_M  TM=3.861E-01  e=1.400E+00  Saccharomyces cerevisiae